Protein AF-A0A392QT95-F1 (afdb_monomer)

Foldseek 3Di:
DLLVLLVLLLLQQPNPPVSHDDPVRLVVCQVCVVVCVVPDDLLSVLSNCLQQPSHVNRDVSNVPDQFDDDLVNLLSVLSVQLSNLHADDPVSVVVSCVRAPPDDPDDDDDPHGDPSSVSSNVSSNVVSPPDD

pLDDT: mean 85.91, std 12.87, range [47.69, 96.56]

Radius of gyration: 15.1 Å; Cα contacts (8 Å, |Δi|>4): 166; chains: 1; bounding box: 35×23×45 Å

Organism: NCBI:txid97028

Solvent-accessible surface area (backbone atoms only — not comparable to full-atom values): 7451 Å² total; per-residue (Å²): 108,16,36,60,29,21,54,52,30,24,22,64,60,52,46,60,77,96,63,26,73,48,76,65,54,51,53,49,47,70,69,44,44,81,59,44,67,76,71,50,56,66,70,47,43,19,46,51,29,49,76,14,60,88,72,78,64,69,45,66,54,16,64,68,58,51,64,77,60,70,58,22,30,54,44,44,56,54,38,54,41,32,43,57,48,41,84,77,54,70,70,56,51,53,53,46,48,70,58,41,50,79,82,66,98,72,92,69,81,67,93,47,48,56,68,39,57,52,38,18,43,59,47,26,53,70,67,39,69,80,74,131

Secondary structure (DSSP, 8-state):
-HHHHHHHHHHHHTS-GGGS--HHHHHHHHHHHHHHTTTS-HHHHHHH-TTS-TTSS--SHHHH---SHHHHHHHHHHHHHHHTT----HHHHHHHHHHHS---SS-PPP----HHHHHHHHHHHHHS----

Nearest PDB structures (foldseek):
  4l1e-assembly1_J  TM=2.175E-01  e=3.849E+00  Leptolyngbya sp. N62DM
  8tyw-assembly1_A  TM=1.888E-01  e=4.265E+00  Homo sapiens
  7td1-assembly1_R  TM=1.846E-01  e=4.489E+00  Homo sapiens

Sequence (132 aa):
MGAFFAAMTIRANAFPEATQWSEGEMRAMKTFWPLLVRVLPPDVVFVADPEGLMMGLGSSIGPQFVGNGTSEMRLVGALREVLAGGHLGFEEVQGVLKEVLPFQVGGEKPHGASEALLAAFLIGQRMNRETD

Structure (mmCIF, N/CA/C/O backbone):
data_AF-A0A392QT95-F1
#
_entry.id   AF-A0A392QT95-F1
#
loop_
_atom_site.group_PDB
_atom_site.id
_atom_site.type_symbol
_atom_site.label_atom_id
_atom_site.label_alt_id
_atom_site.label_comp_id
_atom_site.label_asym_id
_atom_site.label_entity_id
_atom_site.label_seq_id
_atom_site.pdbx_PDB_ins_code
_atom_site.Cartn_x
_atom_site.Cartn_y
_atom_site.Cartn_z
_atom_site.occupancy
_atom_site.B_iso_or_equiv
_atom_site.auth_seq_id
_atom_site.auth_comp_id
_atom_site.auth_asym_id
_atom_site.auth_atom_id
_atom_site.pdbx_PDB_model_num
ATOM 1 N N . MET A 1 1 ? -3.495 -10.450 -1.418 1.00 88.38 1 MET A N 1
ATOM 2 C CA . MET A 1 1 ? -3.332 -9.401 -2.453 1.00 88.38 1 MET A CA 1
ATOM 3 C C . MET A 1 1 ? -2.740 -8.114 -1.890 1.00 88.38 1 MET A C 1
ATOM 5 O O . MET A 1 1 ? -1.768 -7.652 -2.466 1.00 88.38 1 MET A O 1
ATOM 9 N N . GLY A 1 2 ? -3.245 -7.574 -0.771 1.00 94.88 2 GLY A N 1
ATOM 10 C CA . GLY A 1 2 ? -2.722 -6.331 -0.178 1.00 94.88 2 GLY A CA 1
ATOM 11 C C . GLY A 1 2 ? -1.205 -6.312 0.043 1.00 94.88 2 GLY A C 1
ATOM 12 O O . GLY A 1 2 ? -0.532 -5.441 -0.490 1.00 94.88 2 GLY A O 1
ATOM 13 N N . ALA A 1 3 ? -0.636 -7.330 0.701 1.00 96.00 3 ALA A N 1
ATOM 14 C CA . ALA A 1 3 ? 0.817 -7.399 0.894 1.00 96.00 3 ALA A CA 1
ATOM 15 C C . ALA A 1 3 ? 1.624 -7.419 -0.423 1.00 96.00 3 ALA A C 1
ATOM 17 O O . ALA A 1 3 ? 2.662 -6.776 -0.537 1.00 96.00 3 ALA A O 1
ATOM 18 N N . PHE A 1 4 ? 1.140 -8.140 -1.437 1.00 95.44 4 PHE A N 1
ATOM 19 C CA . PHE A 1 4 ? 1.801 -8.193 -2.742 1.00 95.44 4 PHE A CA 1
ATOM 20 C C . PHE A 1 4 ? 1.832 -6.811 -3.402 1.00 95.44 4 PHE A C 1
ATOM 22 O O . PHE A 1 4 ? 2.893 -6.357 -3.822 1.00 95.44 4 PHE A O 1
ATOM 29 N N . PHE A 1 5 ? 0.686 -6.129 -3.462 1.00 95.19 5 PHE A N 1
ATOM 30 C CA . PHE A 1 5 ? 0.624 -4.814 -4.088 1.00 95.19 5 PHE A CA 1
ATOM 31 C C . PHE A 1 5 ? 1.372 -3.756 -3.285 1.00 95.19 5 PHE A C 1
ATOM 33 O O . PHE A 1 5 ? 2.073 -2.971 -3.897 1.00 95.19 5 PHE A O 1
ATOM 40 N N . ALA A 1 6 ? 1.346 -3.794 -1.952 1.00 95.50 6 ALA A N 1
ATOM 41 C CA . ALA A 1 6 ? 2.142 -2.878 -1.139 1.00 95.50 6 ALA A CA 1
ATOM 42 C C . ALA A 1 6 ? 3.641 -3.006 -1.439 1.00 95.50 6 ALA A C 1
ATOM 44 O O . ALA A 1 6 ? 4.317 -2.007 -1.668 1.00 95.50 6 ALA A O 1
ATOM 45 N N . ALA A 1 7 ? 4.147 -4.241 -1.524 1.00 93.19 7 ALA A N 1
ATOM 46 C CA . ALA A 1 7 ? 5.534 -4.495 -1.892 1.00 93.19 7 ALA A CA 1
ATOM 47 C C . ALA A 1 7 ? 5.872 -3.961 -3.293 1.00 93.19 7 ALA A C 1
ATOM 49 O O . ALA A 1 7 ? 6.936 -3.377 -3.494 1.00 93.19 7 ALA A O 1
ATOM 50 N N . MET A 1 8 ? 4.970 -4.148 -4.260 1.00 92.69 8 MET A N 1
ATOM 51 C CA . MET A 1 8 ? 5.144 -3.630 -5.617 1.00 92.69 8 MET A CA 1
ATOM 52 C C . MET A 1 8 ? 5.124 -2.097 -5.641 1.00 92.69 8 MET A C 1
ATOM 54 O O . MET A 1 8 ? 6.031 -1.501 -6.214 1.00 92.69 8 MET A O 1
ATOM 58 N N . THR A 1 9 ? 4.157 -1.460 -4.989 1.00 92.94 9 THR A N 1
ATOM 59 C CA . THR A 1 9 ? 4.014 0.001 -4.925 1.00 92.94 9 THR A CA 1
ATOM 60 C C . THR A 1 9 ? 5.232 0.654 -4.271 1.00 92.94 9 THR A C 1
ATOM 62 O O . THR A 1 9 ? 5.829 1.558 -4.847 1.00 92.94 9 THR A O 1
ATOM 65 N N . ILE A 1 10 ? 5.688 0.140 -3.125 1.00 91.50 10 ILE A N 1
ATOM 66 C CA . ILE A 1 10 ? 6.880 0.661 -2.434 1.00 91.50 10 ILE A CA 1
ATOM 67 C C . ILE A 1 10 ? 8.136 0.478 -3.291 1.00 91.50 10 ILE A C 1
ATOM 69 O O . ILE A 1 10 ? 8.958 1.389 -3.388 1.00 91.50 10 ILE A O 1
ATOM 73 N N . ARG A 1 11 ? 8.281 -0.674 -3.963 1.00 91.62 11 ARG A N 1
ATOM 74 C CA . ARG A 1 11 ? 9.386 -0.883 -4.908 1.00 91.62 11 ARG A CA 1
ATOM 75 C C . ARG A 1 11 ? 9.373 0.142 -6.035 1.00 91.62 11 ARG A C 1
ATOM 77 O O . ARG A 1 11 ? 10.442 0.569 -6.436 1.00 91.62 11 ARG A O 1
ATOM 84 N N . ALA A 1 12 ? 8.205 0.517 -6.552 1.00 89.25 12 ALA A N 1
ATOM 85 C CA . ALA A 1 12 ? 8.109 1.526 -7.603 1.00 89.25 12 ALA A CA 1
ATOM 86 C C . ALA A 1 12 ? 8.474 2.931 -7.095 1.00 89.25 12 ALA A C 1
ATOM 88 O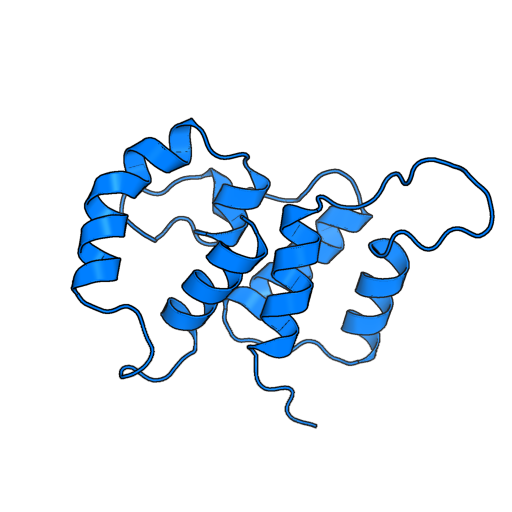 O . ALA A 1 12 ? 9.129 3.682 -7.811 1.00 89.25 12 ALA A O 1
ATOM 89 N N . ASN A 1 13 ? 8.078 3.268 -5.866 1.00 86.56 13 ASN A N 1
ATOM 90 C CA . ASN A 1 13 ? 8.146 4.642 -5.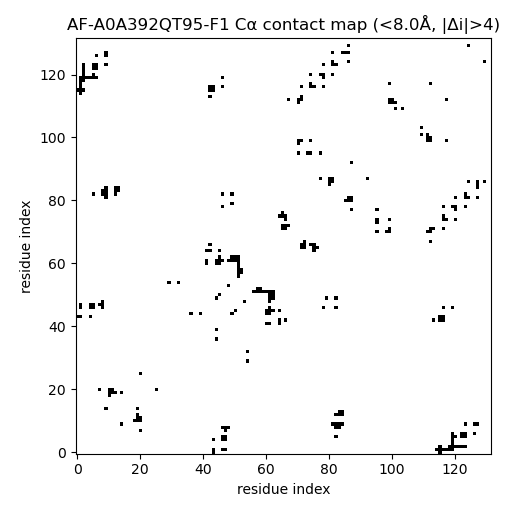366 1.00 86.56 13 ASN A CA 1
ATOM 91 C C . ASN A 1 13 ? 9.439 4.977 -4.607 1.00 86.56 13 ASN A C 1
ATOM 93 O O . ASN A 1 13 ? 9.915 6.105 -4.690 1.00 86.56 13 ASN A O 1
ATOM 97 N N . ALA A 1 14 ? 9.998 4.026 -3.854 1.00 86.19 14 ALA A N 1
ATOM 98 C CA . ALA A 1 14 ? 10.985 4.328 -2.811 1.00 86.19 14 ALA A CA 1
ATOM 99 C C . ALA A 1 14 ? 12.312 3.572 -2.954 1.00 86.19 14 ALA A C 1
ATOM 101 O O . ALA A 1 14 ? 13.340 3.987 -2.419 1.00 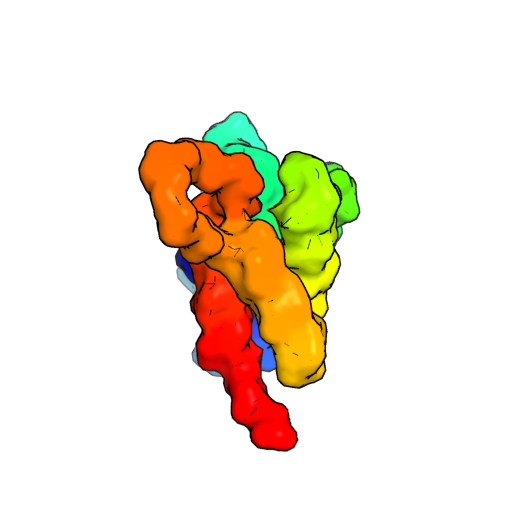86.19 14 ALA A O 1
ATOM 102 N N . PHE A 1 15 ? 12.309 2.433 -3.647 1.00 86.12 15 PHE A N 1
ATOM 103 C CA . PHE A 1 15 ? 13.497 1.592 -3.753 1.00 86.12 15 PHE A CA 1
ATOM 104 C C . PHE A 1 15 ? 14.475 2.132 -4.814 1.00 86.12 15 PHE A C 1
ATOM 106 O O . PHE A 1 15 ? 14.042 2.768 -5.778 1.00 86.12 15 PHE A O 1
ATOM 113 N N . PRO A 1 16 ? 15.792 1.858 -4.689 1.00 87.00 16 PRO A N 1
ATOM 114 C CA . PRO A 1 16 ? 16.773 2.204 -5.718 1.00 87.00 16 PRO A CA 1
ATOM 115 C C . PRO A 1 16 ? 16.415 1.599 -7.078 1.00 87.00 16 PRO A C 1
ATOM 117 O O . PRO A 1 16 ? 15.915 0.473 -7.124 1.00 87.00 16 PRO A O 1
ATOM 120 N N . GLU A 1 17 ? 16.757 2.292 -8.169 1.00 86.06 17 GLU A N 1
ATOM 121 C CA . GLU A 1 17 ? 16.407 1.943 -9.562 1.00 86.06 17 GLU A CA 1
ATOM 122 C C . GLU A 1 17 ? 16.608 0.454 -9.894 1.00 86.06 17 GLU A C 1
ATOM 124 O O . GLU A 1 17 ? 15.706 -0.202 -10.406 1.00 86.06 17 GLU A O 1
ATOM 129 N N . ALA A 1 18 ? 17.739 -0.132 -9.486 1.00 86.50 18 ALA A N 1
ATOM 130 C CA . ALA A 1 18 ? 18.059 -1.545 -9.725 1.00 86.50 18 ALA A CA 1
ATOM 131 C C . ALA A 1 18 ? 17.075 -2.553 -9.086 1.00 86.50 18 ALA A C 1
ATOM 133 O O . ALA A 1 18 ? 17.078 -3.731 -9.435 1.00 86.50 18 ALA A O 1
ATOM 134 N N . THR A 1 19 ? 16.264 -2.107 -8.128 1.00 85.81 19 THR A N 1
ATOM 135 C CA . THR A 1 19 ? 15.281 -2.911 -7.381 1.00 85.81 19 THR A CA 1
ATOM 136 C C . THR A 1 19 ? 13.834 -2.469 -7.604 1.00 85.81 19 THR A C 1
ATOM 138 O O . THR A 1 19 ? 12.910 -3.106 -7.079 1.00 85.81 19 THR A O 1
ATOM 141 N N . GLN A 1 20 ? 13.627 -1.423 -8.410 1.00 90.25 20 GLN A N 1
ATOM 142 C CA . GLN A 1 20 ? 12.310 -1.021 -8.893 1.00 90.25 20 GLN A CA 1
ATOM 143 C C . GLN A 1 20 ? 11.764 -2.066 -9.878 1.00 90.25 20 GLN A C 1
ATOM 145 O O . GLN A 1 20 ? 12.257 -3.197 -9.972 1.00 90.25 20 GLN A O 1
ATOM 150 N N . TRP A 1 21 ? 10.674 -1.742 -10.564 1.00 91.69 21 TRP A N 1
ATOM 151 C CA . TRP A 1 21 ? 10.044 -2.675 -11.487 1.00 91.69 21 TRP A CA 1
ATOM 152 C C . TRP A 1 21 ? 10.931 -2.917 -12.700 1.00 91.69 21 TRP A C 1
ATOM 154 O O . TRP A 1 21 ? 11.388 -1.993 -13.365 1.00 91.69 21 TRP A O 1
ATOM 164 N N . SER A 1 22 ? 11.122 -4.186 -13.024 1.00 92.62 22 SER A N 1
ATOM 165 C CA . SER A 1 22 ? 11.725 -4.593 -14.283 1.00 92.62 22 SER A CA 1
ATOM 166 C C . SER A 1 22 ? 10.841 -4.211 -15.476 1.00 92.62 22 SER A C 1
ATOM 168 O O . SER A 1 22 ? 9.618 -4.098 -15.374 1.00 92.62 22 SER A O 1
ATOM 170 N N . GLU A 1 23 ? 11.443 -4.148 -16.663 1.00 92.75 23 GLU A N 1
ATOM 171 C CA . GLU A 1 23 ? 10.729 -4.002 -17.943 1.00 92.75 23 GLU A CA 1
ATOM 172 C C . GLU A 1 23 ? 9.632 -5.061 -18.161 1.00 92.75 23 GLU A C 1
ATOM 174 O O . GLU A 1 23 ? 8.632 -4.830 -18.846 1.00 92.75 23 GLU A O 1
ATOM 179 N N . GLY A 1 24 ? 9.814 -6.262 -17.604 1.00 94.19 24 GLY A N 1
ATOM 180 C CA . GLY A 1 24 ? 8.798 -7.314 -17.627 1.00 94.19 24 GLY A CA 1
ATOM 181 C C . GLY A 1 24 ? 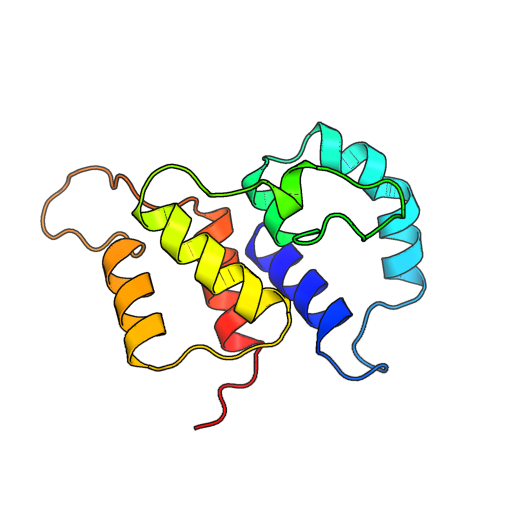7.591 -6.965 -16.757 1.00 94.19 24 GLY A C 1
ATOM 182 O O . GLY A 1 24 ? 6.456 -7.042 -17.228 1.00 94.19 24 GLY A O 1
ATOM 183 N N . GLU A 1 25 ? 7.838 -6.536 -15.517 1.00 92.69 25 GLU A N 1
ATOM 184 C CA . GLU A 1 25 ? 6.801 -6.123 -14.562 1.00 92.69 25 GLU A CA 1
ATOM 185 C C . GLU A 1 25 ? 6.020 -4.907 -15.080 1.00 92.69 25 GLU A C 1
ATOM 187 O O . GLU A 1 25 ? 4.788 -4.933 -15.087 1.00 92.69 25 GLU A O 1
ATOM 192 N N . MET A 1 26 ? 6.712 -3.895 -15.617 1.00 91.25 26 MET A N 1
ATOM 193 C CA . MET A 1 26 ? 6.077 -2.711 -16.209 1.00 91.25 26 MET A CA 1
ATOM 194 C C . MET A 1 26 ? 5.157 -3.073 -17.383 1.00 91.25 26 MET A C 1
ATOM 196 O O . MET A 1 26 ? 4.005 -2.634 -17.434 1.00 91.25 26 MET A O 1
ATOM 200 N N . ARG A 1 27 ? 5.619 -3.917 -18.320 1.00 93.06 27 ARG A N 1
ATOM 201 C CA . ARG A 1 27 ? 4.798 -4.360 -19.464 1.00 93.06 27 ARG A CA 1
ATOM 202 C C . ARG A 1 27 ? 3.597 -5.195 -19.036 1.00 93.06 27 ARG A C 1
ATOM 204 O O . ARG A 1 27 ? 2.507 -5.012 -19.586 1.00 93.06 27 ARG A O 1
ATOM 211 N N . ALA A 1 28 ? 3.782 -6.092 -18.067 1.00 92.50 28 ALA A N 1
ATOM 212 C CA . ALA A 1 28 ? 2.688 -6.880 -17.516 1.00 92.50 28 ALA A CA 1
ATOM 213 C C . ALA A 1 28 ? 1.636 -5.963 -16.883 1.00 92.50 28 ALA A C 1
ATOM 215 O O . ALA A 1 28 ? 0.460 -6.049 -17.237 1.00 92.50 28 ALA A O 1
ATOM 216 N N . MET A 1 29 ? 2.053 -5.022 -16.030 1.00 91.00 29 MET A N 1
ATOM 217 C CA . MET A 1 29 ? 1.116 -4.109 -15.382 1.00 91.00 29 MET A CA 1
ATOM 218 C C . MET A 1 29 ? 0.387 -3.235 -16.402 1.00 91.00 29 MET A C 1
ATOM 220 O O . MET A 1 29 ? -0.832 -3.122 -16.346 1.00 91.00 29 MET A O 1
ATOM 224 N N . LYS A 1 30 ? 1.085 -2.714 -17.419 1.00 89.38 30 LYS A N 1
ATOM 225 C CA . LYS A 1 30 ? 0.462 -1.919 -18.492 1.00 89.38 30 LYS A CA 1
ATOM 226 C C . LYS A 1 30 ? -0.608 -2.678 -19.267 1.00 89.38 30 LYS A C 1
ATOM 228 O O . LYS A 1 30 ? -1.613 -2.099 -19.667 1.00 89.38 30 LYS A O 1
ATOM 233 N N . THR A 1 31 ? -0.398 -3.974 -19.462 1.00 91.88 31 THR A N 1
ATOM 234 C CA . THR A 1 31 ? -1.330 -4.832 -20.198 1.00 91.88 31 THR A CA 1
ATOM 235 C C . THR A 1 31 ? -2.539 -5.215 -19.345 1.00 91.88 31 THR A C 1
ATOM 237 O O . THR A 1 31 ? -3.669 -5.192 -19.829 1.00 91.88 31 THR A O 1
ATOM 240 N N . PHE A 1 32 ? -2.319 -5.563 -18.074 1.00 91.31 32 PHE A N 1
ATOM 241 C CA . PHE A 1 32 ? -3.349 -6.180 -17.236 1.00 91.31 32 PHE A CA 1
ATOM 242 C C . PHE A 1 32 ? -4.046 -5.215 -16.268 1.00 91.31 32 PHE A C 1
ATOM 244 O O . PHE A 1 32 ? -5.177 -5.497 -15.874 1.00 91.31 32 PHE A O 1
ATOM 251 N N . TRP A 1 33 ? -3.454 -4.068 -15.916 1.00 90.69 33 TRP A N 1
ATOM 252 C CA . TRP A 1 33 ? -4.042 -3.110 -14.966 1.00 90.69 33 TRP A CA 1
ATOM 253 C C . TRP A 1 33 ? -5.465 -2.649 -15.334 1.00 90.69 33 TRP A C 1
ATOM 255 O O . TRP A 1 33 ? -6.336 -2.702 -14.462 1.00 90.69 33 TRP A O 1
ATOM 265 N N . PRO A 1 34 ? -5.785 -2.315 -16.606 1.00 89.25 34 PRO A N 1
ATOM 266 C CA . PRO A 1 34 ? -7.149 -1.933 -16.991 1.00 89.25 34 PRO A CA 1
ATOM 267 C C . PRO A 1 34 ? -8.198 -3.035 -16.782 1.00 89.25 34 PRO A C 1
ATOM 269 O O . PRO A 1 34 ? -9.388 -2.740 -16.664 1.00 89.25 34 PRO A O 1
ATOM 272 N N . LEU A 1 35 ? -7.775 -4.304 -16.766 1.00 91.19 35 LEU A N 1
ATOM 273 C CA . LEU A 1 35 ? -8.639 -5.449 -16.477 1.00 91.19 35 LEU A CA 1
ATOM 274 C C . LEU A 1 35 ? -8.735 -5.689 -14.968 1.00 91.19 35 LEU A C 1
ATOM 276 O O . LEU A 1 35 ? -9.829 -5.906 -14.454 1.00 91.19 35 LEU A O 1
ATOM 280 N N . LEU A 1 36 ? -7.607 -5.598 -14.259 1.00 90.75 36 LEU A N 1
ATOM 281 C CA . LEU A 1 36 ? -7.528 -5.786 -12.811 1.00 90.75 36 LEU A CA 1
ATOM 282 C C . LEU A 1 36 ? -8.374 -4.757 -12.053 1.00 90.75 36 LEU A C 1
ATOM 284 O O . LEU A 1 36 ? -9.160 -5.144 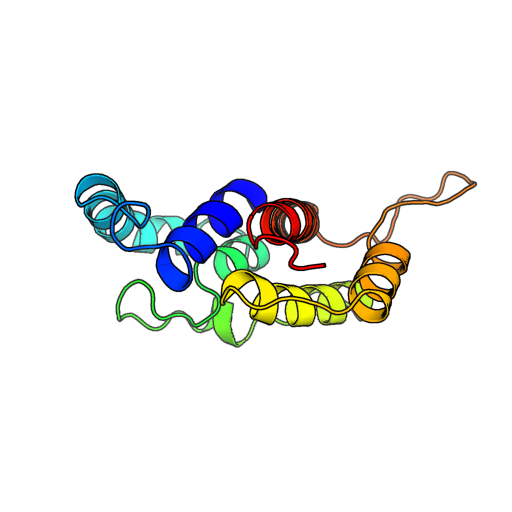-11.195 1.00 90.75 36 LEU A O 1
ATOM 288 N N . VAL A 1 37 ? -8.304 -3.471 -12.412 1.00 90.00 37 VAL A N 1
ATOM 289 C CA . VAL A 1 37 ? -9.052 -2.401 -11.720 1.00 90.00 37 VAL A CA 1
ATOM 290 C C . VAL A 1 37 ? -10.577 -2.591 -11.767 1.00 90.00 37 VAL A C 1
ATOM 292 O O . VAL A 1 37 ? -11.294 -2.055 -10.932 1.00 90.00 37 VAL A O 1
ATOM 295 N N . ARG A 1 38 ? -11.090 -3.376 -12.725 1.00 89.31 38 ARG A N 1
ATOM 296 C CA . ARG A 1 38 ? -12.527 -3.669 -12.863 1.00 89.31 38 ARG A CA 1
ATOM 297 C C . ARG A 1 38 ? -13.019 -4.777 -11.934 1.00 89.31 38 ARG A C 1
ATOM 299 O O . ARG A 1 38 ? -14.222 -4.889 -11.728 1.00 89.31 38 ARG A O 1
ATOM 306 N N . VAL A 1 39 ? -12.115 -5.625 -11.447 1.00 93.31 39 VAL A N 1
ATOM 307 C CA . VAL A 1 39 ? -12.453 -6.827 -10.665 1.00 93.31 39 VAL A CA 1
ATOM 308 C C . VAL A 1 39 ? -11.868 -6.802 -9.258 1.00 93.31 39 VAL A C 1
ATOM 310 O O . VAL A 1 39 ? -12.334 -7.539 -8.392 1.00 93.31 39 VAL A O 1
ATOM 313 N N . LEU A 1 40 ? -10.839 -5.986 -9.026 1.00 93.31 40 LEU A N 1
ATOM 314 C CA . LEU A 1 40 ? -10.214 -5.856 -7.722 1.00 93.31 40 LEU A CA 1
ATOM 315 C C . LEU A 1 40 ? -11.106 -5.057 -6.760 1.00 93.31 40 LEU A C 1
ATOM 317 O O . LEU A 1 40 ? -11.700 -4.052 -7.155 1.00 93.31 40 LEU A O 1
ATOM 321 N N . PRO A 1 41 ? -11.157 -5.465 -5.482 1.00 94.44 41 PRO A N 1
ATOM 322 C CA . PRO A 1 41 ? -11.749 -4.662 -4.421 1.00 94.44 41 PRO A CA 1
ATOM 323 C C . PRO A 1 41 ? -11.103 -3.261 -4.304 1.00 94.44 41 PRO A C 1
ATOM 325 O O . PRO A 1 41 ? -9.899 -3.132 -4.552 1.00 94.44 41 PRO A O 1
ATOM 328 N N . PRO A 1 42 ? -11.857 -2.209 -3.916 1.00 94.12 42 PRO A N 1
ATOM 329 C CA . PRO A 1 42 ? -11.347 -0.832 -3.870 1.00 94.12 42 PRO A CA 1
ATOM 330 C C . PRO A 1 42 ? -10.136 -0.619 -2.956 1.00 94.12 42 PRO A C 1
ATOM 332 O O . PRO A 1 42 ? -9.241 0.149 -3.294 1.00 94.12 42 PRO A O 1
ATOM 335 N N . ASP A 1 43 ? -10.085 -1.322 -1.827 1.00 95.56 43 ASP A N 1
ATOM 336 C CA . ASP A 1 43 ? -8.959 -1.324 -0.890 1.00 95.56 43 ASP A CA 1
ATOM 337 C C . ASP A 1 43 ? -7.681 -1.892 -1.527 1.00 95.56 43 ASP A C 1
ATOM 339 O O . ASP A 1 43 ? -6.592 -1.352 -1.346 1.00 95.56 43 ASP A O 1
ATOM 343 N N . VAL A 1 44 ? -7.806 -2.941 -2.343 1.00 95.88 44 VAL A N 1
ATOM 344 C CA . VAL A 1 44 ? -6.689 -3.506 -3.109 1.00 95.88 44 VAL A CA 1
ATOM 345 C C . VAL A 1 44 ? -6.254 -2.562 -4.231 1.00 95.88 44 VAL A C 1
ATOM 347 O O . VAL A 1 44 ? -5.054 -2.413 -4.460 1.00 95.88 44 VAL A O 1
ATOM 350 N N . VAL A 1 45 ? -7.203 -1.909 -4.913 1.00 95.12 45 VAL A N 1
ATOM 351 C CA . VAL A 1 45 ? -6.897 -0.892 -5.935 1.00 95.12 45 VAL A CA 1
ATOM 352 C C . VAL A 1 45 ? -6.145 0.284 -5.316 1.00 95.12 45 VAL A C 1
ATOM 354 O O . VAL A 1 45 ? -5.149 0.717 -5.885 1.00 95.12 45 VAL A O 1
ATOM 357 N N . PHE A 1 46 ? -6.567 0.752 -4.139 1.00 95.69 46 PHE A N 1
ATOM 358 C CA . PHE A 1 46 ? -5.867 1.789 -3.384 1.00 95.69 46 PHE A CA 1
ATOM 359 C C . PHE A 1 46 ? -4.423 1.400 -3.060 1.00 95.69 46 PHE A C 1
ATOM 361 O O . PHE A 1 46 ? -3.515 2.176 -3.330 1.00 95.69 46 PHE A O 1
ATOM 368 N N . VAL A 1 47 ? -4.188 0.199 -2.524 1.00 96.25 47 VAL A N 1
ATOM 369 C CA . VAL A 1 47 ? -2.825 -0.239 -2.173 1.00 96.25 47 VAL A CA 1
ATOM 370 C C . VAL A 1 47 ? -1.915 -0.310 -3.405 1.00 96.25 47 VAL A C 1
ATOM 372 O O . VAL A 1 47 ? -0.726 -0.003 -3.326 1.00 96.25 47 VAL A O 1
ATOM 375 N N . ALA A 1 48 ? -2.463 -0.735 -4.542 1.00 94.19 48 ALA A N 1
ATOM 376 C CA . ALA A 1 48 ? -1.721 -0.856 -5.789 1.00 94.19 48 ALA A CA 1
ATOM 377 C C . ALA A 1 48 ? -1.445 0.502 -6.457 1.00 94.19 48 ALA A C 1
ATOM 379 O O . ALA A 1 48 ? -0.358 0.695 -6.987 1.00 94.19 48 ALA A O 1
ATOM 380 N N . ASP A 1 49 ? -2.406 1.429 -6.440 1.00 93.00 49 ASP A N 1
ATOM 381 C CA . ASP A 1 49 ? -2.329 2.726 -7.124 1.00 93.00 49 ASP A CA 1
ATOM 382 C C . ASP A 1 49 ? -2.865 3.864 -6.232 1.00 93.00 49 ASP A C 1
ATOM 384 O O . ASP A 1 49 ? -3.931 4.420 -6.516 1.00 93.00 49 ASP A O 1
ATOM 388 N N . PRO A 1 50 ? -2.172 4.216 -5.132 1.00 93.31 50 PRO A N 1
ATOM 389 C CA . PRO A 1 50 ? -2.701 5.139 -4.121 1.00 93.31 50 PRO A CA 1
ATOM 390 C C . PRO A 1 50 ? -2.964 6.551 -4.663 1.00 93.31 50 PRO A C 1
ATOM 392 O O . PRO A 1 50 ? -3.902 7.211 -4.209 1.00 93.31 50 PRO A O 1
ATOM 395 N N . GLU A 1 51 ? -2.183 6.969 -5.663 1.00 90.38 51 GLU A N 1
ATOM 396 C CA . GLU A 1 51 ? -2.282 8.268 -6.342 1.00 90.38 51 GLU A CA 1
ATOM 397 C C . GLU A 1 51 ? -3.069 8.205 -7.664 1.00 90.38 51 GLU A C 1
ATOM 399 O O . GLU A 1 51 ? -3.349 9.235 -8.275 1.00 90.38 51 GLU A O 1
ATOM 404 N N . GLY A 1 52 ? -3.461 7.012 -8.125 1.00 87.50 52 GLY A N 1
ATOM 405 C CA . GLY A 1 52 ? -4.192 6.853 -9.386 1.00 87.50 52 GLY A CA 1
ATOM 406 C C . GLY A 1 52 ? -3.346 7.124 -10.638 1.00 87.50 52 GLY A C 1
ATOM 407 O O . GLY A 1 52 ? -3.900 7.424 -11.695 1.00 87.50 52 GLY A O 1
ATOM 408 N N . LEU A 1 53 ? -2.014 7.093 -10.530 1.00 81.56 53 LEU A N 1
ATOM 409 C CA . LEU A 1 53 ? -1.089 7.551 -11.571 1.00 81.56 53 LEU A CA 1
ATOM 410 C C . LEU A 1 53 ? -0.511 6.420 -12.423 1.00 81.56 53 LEU A C 1
ATOM 412 O O . LEU A 1 53 ? 0.062 6.707 -13.477 1.00 81.56 53 LEU A O 1
ATOM 416 N N . MET A 1 54 ? -0.672 5.154 -12.022 1.00 73.69 54 MET A N 1
ATOM 417 C CA . MET A 1 54 ? 0.076 4.029 -12.598 1.00 73.69 54 MET A CA 1
ATOM 418 C C . MET A 1 54 ? 0.016 3.900 -14.128 1.00 73.69 54 MET A C 1
ATOM 420 O O . MET A 1 54 ? 0.929 3.326 -14.714 1.00 73.69 54 MET A O 1
ATOM 424 N N . MET A 1 55 ? -1.036 4.392 -14.794 1.00 63.94 55 MET A N 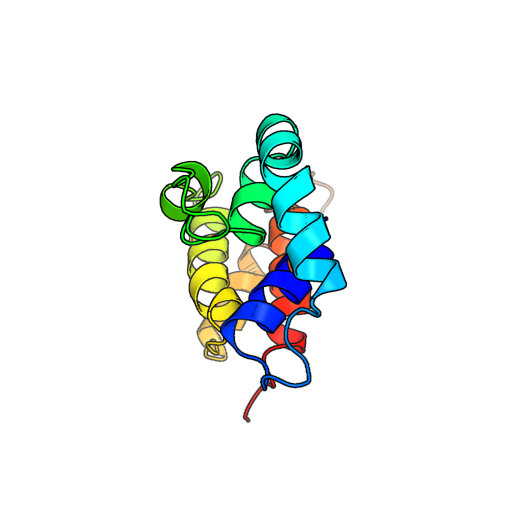1
ATOM 425 C CA . MET A 1 55 ? -1.215 4.219 -16.246 1.00 63.94 55 MET A CA 1
ATOM 426 C C . MET A 1 55 ? -1.645 5.478 -17.006 1.00 63.94 55 MET A C 1
ATOM 428 O O . MET A 1 55 ? -2.116 5.364 -18.138 1.00 63.94 55 MET A O 1
ATOM 432 N N . GLY A 1 56 ? -1.551 6.674 -16.413 1.00 58.97 56 GLY A N 1
ATOM 433 C CA . GLY A 1 56 ? -1.996 7.935 -17.040 1.00 58.97 56 GLY A CA 1
ATOM 434 C C . GLY A 1 56 ? -3.513 8.047 -17.298 1.00 58.97 56 GLY A C 1
ATOM 435 O O . GLY A 1 56 ? -4.030 9.141 -17.505 1.00 58.97 56 GLY A O 1
ATOM 436 N N . LEU A 1 57 ? -4.246 6.933 -17.238 1.00 56.81 57 LEU A N 1
ATOM 437 C CA . LEU A 1 57 ? -5.681 6.865 -17.003 1.00 56.81 57 LEU A CA 1
ATOM 438 C C . LEU A 1 57 ? -5.898 6.989 -15.496 1.00 56.81 57 LEU A C 1
ATOM 440 O O . LEU A 1 57 ? -5.801 5.996 -14.779 1.00 56.81 57 LEU A O 1
ATOM 444 N N . GLY A 1 58 ? -6.153 8.213 -15.036 1.00 58.97 58 GLY A N 1
ATOM 445 C CA . GLY A 1 58 ? -6.448 8.497 -13.636 1.00 58.97 58 GLY A CA 1
ATOM 446 C C . GLY A 1 58 ? -7.621 7.659 -13.136 1.00 58.97 58 GLY A C 1
ATOM 447 O O . GLY A 1 58 ? -8.772 7.948 -13.467 1.00 58.97 58 GLY A O 1
ATOM 448 N N . SER A 1 59 ? -7.347 6.618 -12.349 1.00 68.75 59 SER A N 1
ATOM 449 C CA . SER A 1 59 ? -8.389 5.952 -11.570 1.00 68.75 59 SER A CA 1
ATOM 450 C C . SER A 1 59 ? -8.696 6.832 -10.368 1.00 68.75 59 SER A C 1
ATOM 452 O O . SER A 1 59 ? -7.804 7.136 -9.581 1.00 68.75 59 SER A O 1
ATOM 454 N N . SER A 1 60 ? -9.955 7.234 -10.192 1.00 80.38 60 SER A N 1
ATOM 455 C CA . SER A 1 60 ? -10.342 8.032 -9.024 1.00 80.38 60 SER A CA 1
ATOM 456 C C . SER A 1 60 ? -10.379 7.212 -7.730 1.00 80.38 60 SER A C 1
ATOM 458 O O . SER A 1 60 ? -10.479 7.797 -6.658 1.00 80.38 60 SER A O 1
ATOM 460 N N . ILE A 1 61 ? -10.285 5.876 -7.812 1.00 88.75 61 ILE A N 1
ATOM 461 C CA . ILE A 1 61 ? -10.451 4.978 -6.661 1.00 88.75 61 ILE A CA 1
ATOM 462 C C . ILE A 1 61 ? -9.340 5.191 -5.633 1.00 88.75 61 ILE A C 1
ATOM 464 O O . ILE A 1 61 ? -9.650 5.437 -4.475 1.00 88.75 61 ILE A O 1
ATOM 468 N N . GLY A 1 62 ? -8.069 5.130 -6.037 1.00 90.56 62 GLY A N 1
ATOM 469 C CA . GLY A 1 62 ? -6.938 5.252 -5.111 1.00 90.56 62 GLY A CA 1
ATOM 470 C C . GLY A 1 62 ? -6.933 6.573 -4.336 1.00 90.56 62 GLY A C 1
ATOM 471 O O . GLY A 1 62 ? -7.017 6.544 -3.105 1.00 90.56 62 GLY A O 1
ATOM 472 N N . PRO A 1 63 ? -6.944 7.734 -5.015 1.00 91.31 63 PRO A N 1
ATOM 473 C CA . PRO A 1 63 ? -6.946 9.041 -4.355 1.00 91.31 63 PRO A CA 1
ATOM 474 C C . PRO A 1 63 ? -8.160 9.287 -3.454 1.00 91.31 63 PRO A C 1
ATOM 476 O O . PRO A 1 63 ? -8.046 9.972 -2.443 1.00 91.31 63 PRO A O 1
ATOM 479 N N . GLN A 1 64 ? -9.325 8.729 -3.801 1.00 93.62 64 GLN A N 1
ATOM 480 C CA . GLN A 1 64 ? -10.573 8.937 -3.055 1.00 93.62 64 GLN A CA 1
ATOM 481 C C . GLN A 1 64 ? -10.842 7.851 -2.007 1.00 93.62 64 GLN A C 1
ATOM 483 O O . GLN A 1 64 ? -11.827 7.940 -1.275 1.00 93.62 64 GLN A O 1
ATOM 488 N N . PHE A 1 65 ? -9.999 6.819 -1.920 1.00 95.62 65 PHE A N 1
ATOM 489 C CA . PHE A 1 65 ? -10.176 5.756 -0.943 1.00 95.62 65 PHE A CA 1
ATOM 490 C C . PHE A 1 65 ? -9.859 6.265 0.467 1.00 95.62 65 PHE A C 1
ATOM 492 O O . PHE A 1 65 ? -8.763 6.770 0.728 1.00 95.62 65 PHE A O 1
ATOM 499 N N . VAL A 1 66 ? -10.831 6.108 1.370 1.00 94.31 66 VAL A N 1
ATOM 500 C CA . VAL A 1 66 ? -10.766 6.547 2.777 1.00 94.31 66 VAL A CA 1
ATOM 501 C C . VAL A 1 66 ? -10.960 5.402 3.774 1.00 94.31 66 VAL A C 1
ATOM 503 O O . VAL A 1 66 ? -10.936 5.641 4.974 1.00 94.31 66 VAL A O 1
ATOM 506 N N . GLY A 1 67 ? -11.148 4.167 3.302 1.00 92.06 67 GLY A N 1
ATOM 507 C CA . GLY A 1 67 ? -11.489 3.031 4.160 1.00 92.06 67 GLY A CA 1
ATOM 508 C C . GLY A 1 67 ? -12.938 3.051 4.663 1.00 92.06 67 GLY A C 1
ATOM 509 O O . GLY A 1 67 ? -13.709 3.979 4.411 1.00 92.06 67 GLY A O 1
ATOM 510 N N . ASN A 1 68 ? -13.323 1.986 5.355 1.00 90.19 68 ASN A N 1
ATOM 511 C CA . ASN A 1 68 ? -14.636 1.790 5.944 1.00 90.19 68 ASN A CA 1
ATOM 512 C C . ASN A 1 68 ? -14.588 1.994 7.466 1.00 90.19 68 ASN A C 1
ATOM 514 O O . ASN A 1 68 ? -14.115 1.144 8.221 1.00 90.19 68 ASN A O 1
ATOM 518 N N . GLY A 1 69 ? -15.107 3.132 7.923 1.00 88.12 69 GLY A N 1
ATOM 519 C CA . GLY A 1 69 ? -15.110 3.502 9.337 1.00 88.12 69 GLY A CA 1
ATOM 520 C C . GLY A 1 69 ? -13.802 4.143 9.807 1.00 88.12 69 GLY A C 1
ATOM 521 O O . GLY A 1 69 ? -12.849 4.333 9.054 1.00 88.12 69 GLY A O 1
ATOM 522 N N . THR A 1 70 ? -13.768 4.521 11.083 1.00 87.19 70 THR A N 1
ATOM 523 C CA . THR A 1 70 ? -12.690 5.347 11.646 1.00 87.19 70 THR A CA 1
ATOM 524 C C . THR A 1 70 ? -11.347 4.623 11.718 1.00 87.19 70 THR A C 1
ATOM 526 O O . THR A 1 70 ? -10.319 5.235 11.436 1.00 87.19 70 THR A O 1
ATOM 529 N N . SER A 1 71 ? -11.349 3.331 12.059 1.00 86.75 71 SER A N 1
ATOM 530 C CA . SER A 1 71 ? -10.121 2.538 12.200 1.00 86.75 71 SER A CA 1
ATOM 531 C C . SER A 1 71 ? -9.416 2.346 10.855 1.00 86.75 71 SER A C 1
ATOM 533 O O . SER A 1 71 ? -8.207 2.545 10.752 1.00 86.75 71 SER A O 1
ATOM 535 N N . GLU A 1 72 ? -10.167 2.026 9.794 1.00 91.94 72 GLU A N 1
ATOM 536 C CA . GLU A 1 72 ? -9.592 1.938 8.449 1.00 91.94 72 GLU A CA 1
ATOM 537 C C . GLU A 1 72 ? -9.169 3.301 7.916 1.00 91.94 72 GLU A C 1
ATOM 539 O O . GLU A 1 72 ? -8.138 3.382 7.263 1.00 91.94 72 GLU A O 1
ATOM 544 N N . MET A 1 73 ? -9.898 4.377 8.219 1.00 92.69 73 MET A N 1
ATOM 545 C CA . MET A 1 73 ? -9.505 5.721 7.791 1.00 92.69 73 MET A CA 1
ATOM 546 C C . MET A 1 73 ? -8.126 6.114 8.328 1.00 92.69 73 MET A C 1
ATOM 548 O O . MET A 1 73 ? -7.298 6.642 7.582 1.00 92.69 73 MET A O 1
ATOM 552 N N . ARG A 1 74 ? -7.838 5.791 9.595 1.00 92.19 74 ARG A N 1
ATOM 553 C CA . ARG A 1 74 ? -6.505 5.991 10.174 1.00 92.19 74 ARG A CA 1
ATOM 554 C C . ARG A 1 74 ? -5.458 5.090 9.507 1.00 92.19 74 ARG A C 1
ATOM 556 O O . ARG A 1 74 ? -4.385 5.572 9.153 1.00 92.19 74 ARG A O 1
ATOM 563 N N . LEU A 1 75 ? -5.779 3.813 9.278 1.00 95.00 75 LEU A N 1
ATOM 564 C CA . LEU A 1 75 ? -4.895 2.867 8.582 1.00 95.00 75 LEU A CA 1
ATOM 565 C C . LEU A 1 75 ? -4.575 3.300 7.144 1.00 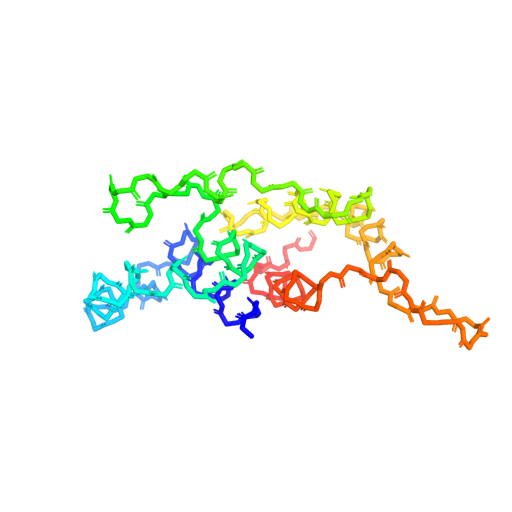95.00 75 LEU A C 1
ATOM 567 O O . LEU A 1 75 ? -3.442 3.160 6.700 1.00 95.00 75 LEU A O 1
ATOM 571 N N . VAL A 1 76 ? -5.558 3.828 6.417 1.00 96.25 76 VAL A N 1
ATOM 572 C CA . VAL A 1 76 ? -5.404 4.335 5.049 1.00 96.25 76 VAL A CA 1
ATOM 573 C C . VAL A 1 76 ? -4.496 5.557 5.029 1.00 96.25 76 VAL A C 1
ATOM 575 O O . VAL A 1 76 ? -3.619 5.629 4.173 1.00 96.25 76 VAL A O 1
ATOM 578 N N . GLY A 1 77 ? -4.649 6.481 5.984 1.00 95.38 77 GLY A N 1
ATOM 579 C CA . GLY A 1 77 ? -3.731 7.613 6.142 1.00 95.38 77 GLY A CA 1
ATOM 580 C C . GLY A 1 77 ? -2.287 7.151 6.346 1.00 95.38 77 GLY A C 1
ATOM 581 O O . GLY A 1 77 ? -1.401 7.541 5.591 1.00 95.38 77 GLY A O 1
ATOM 582 N N . ALA A 1 78 ? -2.084 6.226 7.284 1.00 95.25 78 ALA A N 1
ATOM 583 C CA . ALA A 1 78 ? -0.788 5.611 7.553 1.00 95.25 78 ALA A CA 1
ATOM 584 C C . ALA A 1 78 ? -0.210 4.877 6.323 1.00 95.25 78 ALA A C 1
ATOM 586 O O . ALA A 1 78 ? 0.977 4.976 6.022 1.00 95.25 78 ALA A O 1
ATOM 587 N N . LEU A 1 79 ? -1.051 4.164 5.567 1.00 96.06 79 LEU A N 1
ATOM 588 C CA . LEU A 1 79 ? -0.653 3.479 4.337 1.00 96.06 79 LEU A CA 1
ATOM 589 C C . LEU A 1 79 ? -0.227 4.440 3.228 1.00 96.06 79 LEU A C 1
ATOM 591 O O . LEU A 1 79 ? 0.653 4.073 2.461 1.00 96.06 79 LEU A O 1
ATOM 595 N N . ARG A 1 80 ? -0.802 5.642 3.116 1.00 95.62 80 ARG A N 1
ATOM 596 C CA . ARG A 1 80 ? -0.363 6.615 2.098 1.00 95.62 80 ARG A CA 1
ATOM 597 C C . ARG A 1 80 ? 1.092 7.019 2.306 1.00 95.62 80 ARG A C 1
ATOM 599 O O . ARG A 1 80 ? 1.865 6.978 1.355 1.00 95.62 80 ARG A O 1
ATOM 606 N N . GLU A 1 81 ? 1.462 7.314 3.548 1.00 94.19 81 GLU A N 1
ATOM 607 C CA . GLU A 1 81 ? 2.845 7.625 3.920 1.00 94.19 81 GLU A CA 1
ATOM 608 C C . GLU A 1 81 ? 3.767 6.433 3.626 1.00 94.19 81 GLU A C 1
ATOM 610 O O . GLU A 1 81 ? 4.760 6.554 2.910 1.00 94.19 81 GLU A O 1
ATOM 615 N N . VAL A 1 82 ? 3.387 5.238 4.089 1.00 94.19 82 VAL A N 1
ATOM 616 C CA . VAL A 1 82 ? 4.189 4.018 3.908 1.00 94.19 82 VAL A CA 1
ATOM 617 C C . VAL A 1 82 ? 4.356 3.657 2.427 1.00 94.19 82 VAL A C 1
ATOM 619 O O . VAL A 1 82 ? 5.458 3.360 1.975 1.00 94.19 82 VAL A O 1
ATOM 622 N N . LEU A 1 83 ? 3.295 3.703 1.622 1.00 93.81 83 LEU A N 1
ATOM 623 C CA . LEU A 1 83 ? 3.360 3.366 0.195 1.00 93.81 83 LEU A CA 1
ATOM 624 C C . LEU A 1 83 ? 4.150 4.399 -0.626 1.00 93.81 83 LEU A C 1
ATOM 626 O O . LEU A 1 83 ? 4.639 4.067 -1.710 1.00 93.81 83 LEU A O 1
ATOM 630 N N . ALA A 1 84 ? 4.314 5.620 -0.111 1.00 91.94 84 ALA A N 1
ATOM 631 C CA . ALA A 1 84 ? 5.210 6.636 -0.659 1.00 91.94 84 ALA A CA 1
ATOM 632 C C . ALA A 1 84 ? 6.680 6.455 -0.220 1.00 91.94 84 ALA A C 1
ATOM 634 O O . ALA A 1 84 ? 7.544 7.212 -0.655 1.00 91.94 84 ALA A O 1
ATOM 635 N N . GLY A 1 85 ? 6.983 5.446 0.606 1.00 89.81 85 GLY A N 1
ATOM 636 C CA . GLY A 1 85 ? 8.319 5.213 1.162 1.00 89.81 85 GLY A CA 1
ATOM 637 C C . GLY A 1 85 ? 8.615 5.980 2.449 1.00 89.81 85 GLY A C 1
ATOM 638 O O . GLY A 1 85 ? 9.760 5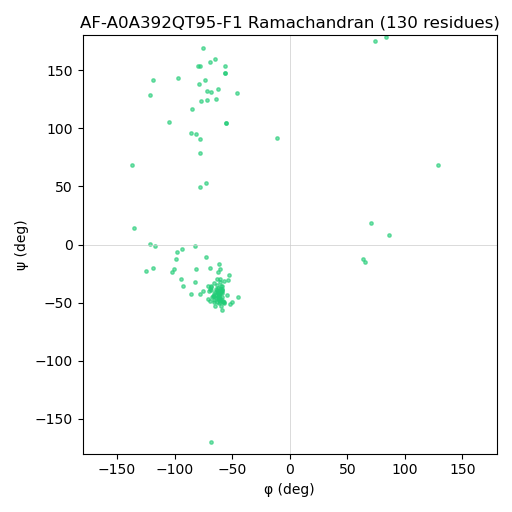.978 2.892 1.00 89.81 85 GLY A O 1
ATOM 639 N N . GLY A 1 86 ? 7.614 6.644 3.029 1.00 90.19 86 GLY A N 1
ATOM 640 C CA . GLY A 1 86 ? 7.727 7.357 4.294 1.00 90.19 86 GLY A CA 1
ATOM 641 C C . GLY A 1 86 ? 7.744 6.430 5.510 1.00 90.19 86 GLY A C 1
ATOM 642 O O . GLY A 1 86 ? 7.452 5.231 5.428 1.00 90.19 86 GLY A O 1
ATOM 643 N N . HIS A 1 87 ? 8.076 7.002 6.663 1.00 88.69 87 HIS A N 1
ATOM 644 C CA . HIS A 1 87 ? 8.171 6.287 7.934 1.00 88.69 87 HIS A CA 1
ATOM 645 C C . HIS A 1 87 ? 7.168 6.854 8.928 1.00 88.69 87 HIS A C 1
ATOM 647 O O . HIS A 1 87 ? 6.965 8.064 8.998 1.00 88.69 87 HIS A O 1
ATOM 653 N N . LEU A 1 88 ? 6.569 5.973 9.724 1.00 90.56 88 LEU A N 1
ATOM 654 C CA . LEU A 1 88 ? 5.671 6.375 10.798 1.00 90.56 88 LEU A CA 1
ATOM 655 C C . LEU A 1 88 ? 6.430 6.408 12.120 1.00 90.56 88 LEU A C 1
ATOM 657 O O . LEU A 1 88 ? 7.271 5.549 12.386 1.00 90.56 88 LEU A O 1
ATOM 661 N N . GLY A 1 89 ? 6.099 7.374 12.973 1.00 89.88 89 GLY A N 1
ATOM 662 C CA . GLY A 1 89 ? 6.636 7.418 14.330 1.00 89.88 89 GLY A CA 1
ATOM 663 C C . GLY A 1 89 ? 6.089 6.280 15.199 1.00 89.88 89 GLY A C 1
ATOM 664 O O . GLY A 1 89 ? 4.994 5.768 14.962 1.00 89.88 89 GLY A O 1
ATOM 665 N N . PHE A 1 90 ? 6.814 5.929 16.264 1.00 89.25 90 PHE A N 1
ATOM 666 C CA . PHE A 1 90 ? 6.428 4.858 17.194 1.00 89.25 90 PHE A CA 1
ATOM 667 C C . PHE A 1 90 ? 4.978 4.976 17.702 1.00 89.25 90 PHE A C 1
ATOM 669 O O . PHE A 1 90 ? 4.213 4.016 17.624 1.00 89.25 90 PHE A O 1
ATOM 676 N N . GLU A 1 91 ? 4.580 6.160 18.179 1.00 91.38 91 GLU A N 1
ATOM 677 C CA . GLU A 1 91 ? 3.230 6.407 18.711 1.00 91.38 91 GLU A CA 1
ATOM 678 C C . GLU A 1 91 ? 2.140 6.237 17.644 1.00 91.38 91 GLU A C 1
ATOM 680 O O . GLU A 1 91 ? 1.045 5.748 17.927 1.00 91.38 91 GLU A O 1
ATOM 685 N N . GLU A 1 92 ? 2.446 6.598 16.398 1.00 91.00 92 GLU A N 1
ATOM 686 C CA . GLU A 1 92 ? 1.527 6.449 15.275 1.00 91.00 92 GLU A CA 1
ATOM 687 C C . GLU A 1 92 ? 1.354 4.976 14.897 1.00 91.00 92 GLU A C 1
ATOM 689 O O . GLU A 1 92 ? 0.221 4.497 14.809 1.00 91.00 92 GLU A O 1
ATOM 694 N N . VAL A 1 93 ? 2.458 4.227 14.774 1.00 91.50 93 VAL A N 1
ATOM 695 C CA . VAL A 1 93 ? 2.425 2.775 14.535 1.00 91.50 93 VAL A CA 1
ATOM 696 C C . VAL A 1 93 ? 1.657 2.072 15.651 1.00 91.50 93 VAL A C 1
ATOM 698 O O . VAL A 1 93 ? 0.757 1.275 15.382 1.00 91.50 93 VAL A O 1
ATOM 701 N N . GLN A 1 94 ? 1.965 2.385 16.912 1.00 90.56 94 GLN A N 1
ATOM 702 C CA . GLN A 1 94 ? 1.296 1.784 18.060 1.00 90.56 94 GLN A CA 1
ATOM 703 C C . GLN A 1 94 ? -0.204 2.111 18.076 1.00 90.56 94 GLN A C 1
ATOM 705 O O . GLN A 1 94 ? -1.017 1.228 18.360 1.00 90.56 94 GLN A O 1
ATOM 710 N N . GLY A 1 95 ? -0.579 3.359 17.779 1.00 90.06 95 GLY A N 1
ATOM 711 C CA . GLY A 1 95 ? -1.971 3.797 17.692 1.00 90.06 95 GLY A CA 1
ATOM 712 C C . GLY A 1 95 ? -2.744 3.059 16.602 1.00 90.06 95 GLY A C 1
ATOM 713 O O . GLY A 1 95 ? -3.814 2.520 16.877 1.00 90.06 95 GLY A O 1
ATOM 714 N N . VAL A 1 96 ? -2.170 2.961 15.399 1.00 91.19 96 VAL A N 1
ATOM 715 C CA . VAL A 1 96 ? -2.761 2.213 14.280 1.00 91.19 96 VAL A CA 1
ATOM 716 C C . VAL A 1 96 ? -2.946 0.745 14.660 1.00 91.19 96 VAL A C 1
ATOM 718 O O . VAL A 1 96 ? -4.060 0.231 14.579 1.00 91.19 96 VAL A O 1
ATOM 721 N N . LEU A 1 97 ? -1.894 0.073 15.141 1.00 89.56 97 LEU A N 1
ATOM 722 C CA . LEU A 1 97 ? -1.941 -1.351 15.486 1.00 89.56 97 LEU A CA 1
ATOM 723 C C . LEU A 1 97 ? -2.966 -1.670 16.584 1.00 89.56 97 LEU A C 1
ATOM 725 O O . LEU A 1 97 ? -3.646 -2.688 16.485 1.00 89.56 97 LEU A O 1
ATOM 729 N N . LYS A 1 98 ? -3.125 -0.809 17.599 1.00 87.12 98 LYS A N 1
ATOM 730 C CA . LYS A 1 98 ? -4.133 -0.996 18.662 1.00 87.12 98 LYS A CA 1
ATOM 731 C C . LYS A 1 98 ? -5.568 -1.034 18.134 1.00 87.12 98 LYS A C 1
ATOM 733 O O . LYS A 1 98 ? -6.413 -1.673 18.750 1.00 87.12 98 LYS A O 1
ATOM 738 N N . GLU A 1 99 ? -5.844 -0.344 17.033 1.00 83.88 99 GLU A N 1
ATOM 739 C CA . GLU A 1 99 ? -7.196 -0.226 16.482 1.00 83.88 99 GLU A CA 1
ATOM 740 C C . GLU A 1 99 ? -7.513 -1.260 15.407 1.00 83.88 99 GLU A C 1
ATOM 742 O O . GLU A 1 99 ? -8.676 -1.620 15.231 1.00 83.88 99 GLU A O 1
ATOM 747 N N . VAL A 1 100 ? -6.498 -1.711 14.665 1.00 83.44 100 VAL A N 1
ATOM 748 C CA . VAL A 1 100 ? -6.688 -2.594 13.504 1.00 83.44 100 VAL A CA 1
ATOM 749 C C . VAL A 1 100 ? -6.354 -4.047 13.797 1.00 83.44 100 VAL A C 1
ATOM 751 O O . VAL A 1 100 ? -6.853 -4.932 13.098 1.00 83.44 100 VAL A O 1
ATOM 754 N N . LEU A 1 101 ? -5.510 -4.319 14.800 1.00 81.38 101 LEU A N 1
ATOM 755 C CA . LEU A 1 101 ? -5.208 -5.693 15.163 1.00 81.38 101 LEU A CA 1
ATOM 756 C C . LEU A 1 101 ? -6.431 -6.311 15.847 1.00 81.38 101 LEU A C 1
ATOM 758 O O . LEU A 1 101 ? -6.991 -5.716 16.769 1.00 81.38 101 LEU A O 1
ATOM 762 N N . PRO A 1 102 ? -6.843 -7.520 15.437 1.00 68.00 102 PRO A N 1
ATOM 763 C CA . PRO A 1 102 ? -8.033 -8.182 15.955 1.00 68.00 102 PRO A CA 1
ATOM 764 C C . PRO A 1 102 ? -7.773 -8.805 17.337 1.00 68.00 102 PRO A C 1
ATOM 766 O O . PRO A 1 102 ? -8.056 -9.978 17.573 1.00 68.00 102 PRO A O 1
ATOM 769 N N . PHE A 1 103 ? -7.196 -8.044 18.267 1.00 63.78 103 PHE A N 1
ATOM 770 C CA . PHE A 1 103 ? -7.002 -8.488 19.638 1.00 63.78 103 PHE A CA 1
ATOM 771 C C . PHE A 1 103 ? -8.261 -8.194 20.444 1.00 63.78 103 PHE A C 1
ATOM 773 O O . PHE A 1 103 ? -8.437 -7.101 20.975 1.00 63.78 103 PHE A O 1
ATOM 780 N N . GLN A 1 104 ? -9.131 -9.192 20.573 1.00 56.97 104 GLN A N 1
ATOM 781 C CA . GLN A 1 104 ? -10.134 -9.194 21.628 1.00 56.97 104 GLN A CA 1
ATOM 782 C C . GLN A 1 104 ? -9.991 -10.423 22.517 1.00 56.97 104 GLN A C 1
ATOM 784 O O . GLN A 1 104 ? -9.978 -11.568 22.065 1.00 56.97 104 GLN A O 1
ATOM 789 N N . VAL A 1 105 ? -9.935 -10.161 23.820 1.00 51.62 105 VAL A N 1
ATOM 790 C CA . VAL A 1 105 ? -10.191 -11.153 24.858 1.00 51.62 105 VAL A CA 1
ATOM 791 C C . VAL A 1 105 ? -11.711 -11.309 24.937 1.00 51.62 105 VAL A C 1
ATOM 793 O O . VAL A 1 105 ? -12.366 -10.559 25.649 1.00 51.62 105 VAL A O 1
ATOM 796 N N . GLY A 1 106 ? -12.276 -12.244 24.168 1.00 51.69 106 GLY A N 1
ATOM 797 C CA . GLY A 1 106 ? -13.694 -12.607 24.286 1.00 51.69 106 GLY A CA 1
ATOM 798 C C . GLY A 1 106 ? -14.496 -12.611 22.986 1.00 51.69 106 GLY A C 1
ATOM 799 O O . GLY A 1 106 ? -15.411 -11.820 22.843 1.00 51.69 106 GLY A O 1
ATOM 800 N N . GLY A 1 107 ? -14.203 -13.550 22.082 1.00 50.22 107 GLY A N 1
ATOM 801 C CA . GLY A 1 107 ? -15.184 -14.229 21.214 1.00 50.22 107 GLY A CA 1
ATOM 802 C C . GLY A 1 107 ? -16.004 -13.446 20.173 1.00 50.22 107 GLY A C 1
ATOM 803 O O . GLY A 1 107 ? -16.612 -14.093 19.320 1.00 50.22 107 GLY A O 1
ATOM 804 N N . GLU A 1 108 ? -16.048 -12.116 20.188 1.00 52.47 108 GLU A N 1
ATOM 805 C CA . GLU A 1 108 ? -16.787 -11.339 19.190 1.00 52.47 108 GLU A CA 1
ATOM 806 C C . GLU A 1 108 ? -15.999 -11.238 17.877 1.00 52.47 108 GLU A C 1
ATOM 808 O O . GLU A 1 108 ? -14.777 -11.075 17.854 1.00 52.47 108 GLU A O 1
ATOM 813 N N . LYS A 1 109 ? -16.708 -11.381 16.747 1.00 50.91 109 LYS A N 1
ATOM 814 C CA . LYS A 1 109 ? -16.105 -11.226 15.419 1.00 50.91 109 LYS A CA 1
ATOM 815 C C . LYS A 1 109 ? -15.629 -9.778 15.276 1.00 50.91 109 LYS A C 1
ATOM 817 O O . LYS A 1 109 ? -16.453 -8.876 15.427 1.00 50.91 109 LYS A O 1
ATOM 822 N N . PRO A 1 110 ? -14.351 -9.541 14.950 1.00 53.91 110 PRO A N 1
ATOM 823 C CA . PRO A 1 110 ? -13.824 -8.192 14.898 1.00 53.91 110 PRO A CA 1
ATOM 824 C C . PRO A 1 110 ? -14.562 -7.391 13.820 1.00 53.91 110 PRO A C 1
ATOM 826 O O . PRO A 1 110 ? -14.692 -7.836 12.680 1.00 53.91 110 PRO A O 1
ATOM 829 N N . HIS A 1 111 ? -14.979 -6.169 14.151 1.00 59.50 111 HIS A N 1
ATOM 830 C CA . HIS A 1 111 ? -15.135 -5.088 13.171 1.00 59.50 111 HIS A CA 1
ATOM 831 C C . HIS A 1 111 ? -13.737 -4.597 12.754 1.00 59.50 111 HIS A C 1
ATOM 833 O O . HIS A 1 111 ? -13.383 -3.437 12.935 1.00 59.50 111 HIS A O 1
ATOM 839 N N . GLY A 1 112 ? -12.898 -5.543 12.325 1.00 66.00 112 GLY A N 1
ATOM 840 C CA . GLY A 1 112 ? -11.495 -5.326 12.009 1.00 66.00 112 GLY A CA 1
ATOM 841 C C . GLY A 1 112 ? -11.341 -4.674 10.645 1.00 66.00 112 GLY A C 1
ATOM 842 O O . GLY A 1 112 ? -12.198 -4.831 9.775 1.00 66.00 112 GLY A O 1
ATOM 843 N N . ALA A 1 113 ? -10.235 -3.957 10.475 1.00 77.88 113 ALA A N 1
ATOM 844 C CA . ALA A 1 113 ? -9.837 -3.437 9.178 1.00 77.88 113 ALA A CA 1
ATOM 845 C C . ALA A 1 113 ? -9.723 -4.567 8.142 1.00 77.88 113 ALA A C 1
ATOM 847 O O . ALA A 1 113 ? -9.423 -5.714 8.485 1.00 77.88 113 ALA A O 1
ATOM 848 N N . SER A 1 114 ? -9.907 -4.223 6.871 1.00 90.12 114 SER A N 1
ATOM 849 C CA . SER A 1 114 ? -9.673 -5.106 5.737 1.00 90.12 114 SER A CA 1
ATOM 850 C C . SER A 1 114 ? -8.343 -5.843 5.886 1.00 90.12 114 SER A C 1
ATOM 852 O O . SER A 1 114 ? -7.285 -5.238 6.085 1.00 90.12 114 SER A O 1
ATOM 854 N N . GLU A 1 115 ? -8.389 -7.165 5.712 1.00 91.69 115 GLU A N 1
ATOM 855 C CA . GLU A 1 115 ? -7.196 -8.012 5.703 1.00 91.69 115 GLU A CA 1
ATOM 856 C C . GLU A 1 115 ? -6.189 -7.559 4.639 1.00 91.69 115 GLU A C 1
ATOM 858 O O . GLU A 1 115 ? -4.981 -7.697 4.827 1.00 91.69 115 GLU A O 1
ATOM 863 N N . ALA A 1 116 ? -6.662 -6.991 3.522 1.00 94.75 116 ALA A N 1
ATOM 864 C CA . ALA A 1 116 ? -5.784 -6.456 2.494 1.00 94.75 116 ALA A CA 1
ATOM 865 C C . ALA A 1 116 ? -5.028 -5.219 2.992 1.00 94.75 116 ALA A C 1
ATOM 867 O O . ALA A 1 116 ? -3.813 -5.154 2.804 1.00 94.75 116 ALA A O 1
ATOM 868 N N . LEU A 1 117 ? -5.712 -4.282 3.657 1.00 95.69 117 LEU A N 1
ATOM 869 C CA . LEU A 1 117 ? -5.086 -3.084 4.222 1.00 95.69 117 LEU A CA 1
ATOM 870 C C . LEU A 1 117 ? -4.122 -3.444 5.356 1.00 95.69 117 LEU A C 1
ATOM 872 O O . LEU A 1 117 ? -2.992 -2.962 5.378 1.00 95.69 117 LEU A O 1
ATOM 876 N N . LEU A 1 118 ? -4.519 -4.348 6.257 1.00 94.44 118 LEU A N 1
ATOM 877 C CA . LEU A 1 118 ? -3.655 -4.799 7.346 1.00 94.44 118 LEU A CA 1
ATOM 878 C C . LEU A 1 118 ? -2.400 -5.502 6.812 1.00 94.44 118 LEU A C 1
ATOM 880 O O . LEU A 1 118 ? -1.285 -5.189 7.225 1.00 94.44 118 LEU A O 1
ATOM 884 N N . ALA A 1 119 ? -2.556 -6.421 5.855 1.00 95.06 119 ALA A N 1
ATOM 885 C CA . ALA A 1 119 ? -1.422 -7.114 5.251 1.00 95.06 119 ALA A CA 1
ATOM 886 C C . ALA A 1 119 ? -0.498 -6.155 4.481 1.00 95.06 119 ALA A C 1
ATOM 888 O O . ALA A 1 119 ? 0.721 -6.319 4.527 1.00 95.06 119 ALA A O 1
ATOM 889 N N . ALA A 1 120 ? -1.065 -5.158 3.790 1.00 96.56 120 ALA A N 1
ATOM 890 C CA . ALA A 1 120 ? -0.315 -4.091 3.130 1.00 96.56 120 ALA A CA 1
ATOM 891 C C . ALA A 1 120 ? 0.498 -3.265 4.135 1.00 96.56 120 ALA A C 1
ATOM 893 O O . ALA A 1 120 ? 1.668 -2.982 3.895 1.00 96.56 120 ALA A O 1
ATOM 894 N N . PHE A 1 121 ? -0.098 -2.936 5.280 1.00 95.06 121 PHE A N 1
ATOM 895 C CA . PHE A 1 121 ? 0.549 -2.142 6.316 1.00 95.06 121 PHE A CA 1
ATOM 896 C C . PHE A 1 121 ? 1.726 -2.887 6.944 1.00 95.06 121 PHE A C 1
ATOM 898 O O . PHE A 1 121 ? 2.831 -2.359 6.989 1.00 95.06 121 PHE A O 1
ATOM 905 N N . LEU A 1 122 ? 1.521 -4.145 7.349 1.00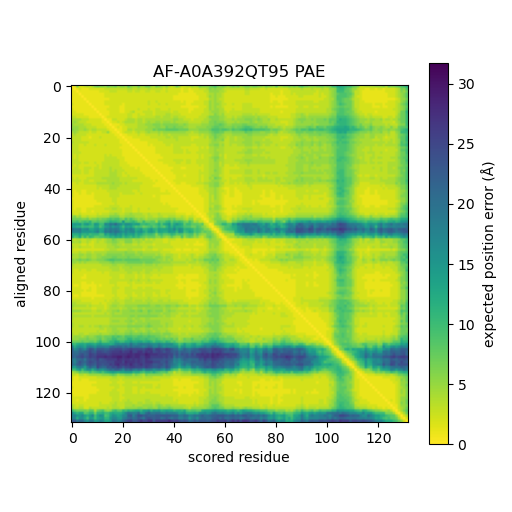 93.50 122 LEU A N 1
ATOM 906 C CA . LEU A 1 122 ? 2.567 -4.955 7.980 1.00 93.50 122 LEU A CA 1
ATOM 907 C C . LEU A 1 122 ? 3.770 -5.182 7.058 1.00 93.50 122 LEU A C 1
ATOM 909 O O . LEU A 1 122 ? 4.915 -5.070 7.497 1.00 93.50 122 LEU A O 1
ATOM 913 N N . ILE A 1 123 ? 3.534 -5.496 5.777 1.00 94.25 123 ILE A N 1
ATOM 914 C CA . ILE A 1 123 ? 4.647 -5.661 4.837 1.00 94.25 123 ILE A CA 1
ATOM 915 C C . ILE A 1 123 ? 5.297 -4.318 4.503 1.00 94.25 123 ILE A C 1
ATOM 917 O O . ILE A 1 123 ? 6.512 -4.270 4.342 1.00 94.25 123 ILE A O 1
ATOM 921 N N . GLY A 1 124 ? 4.506 -3.245 4.421 1.00 93.19 124 GLY A N 1
ATOM 922 C CA . GLY A 1 124 ? 4.995 -1.914 4.105 1.00 93.19 124 GLY A CA 1
ATOM 923 C C . GLY A 1 124 ? 5.942 -1.387 5.174 1.00 93.19 124 GLY A C 1
ATOM 924 O O . GLY A 1 124 ? 7.042 -0.976 4.832 1.00 93.19 124 GLY A O 1
ATOM 925 N N . GLN A 1 125 ? 5.580 -1.526 6.454 1.00 90.19 125 GLN A N 1
ATOM 926 C CA . GLN A 1 125 ? 6.463 -1.203 7.584 1.00 90.19 125 GLN A CA 1
ATOM 927 C C . GLN A 1 125 ? 7.775 -1.992 7.517 1.00 90.19 125 GLN A C 1
ATOM 929 O O . GLN A 1 125 ? 8.855 -1.415 7.528 1.00 90.19 125 GLN A O 1
ATOM 934 N N . ARG A 1 126 ? 7.699 -3.316 7.317 1.00 89.25 126 ARG A N 1
ATOM 935 C CA . ARG A 1 126 ? 8.898 -4.160 7.183 1.00 89.25 126 ARG A CA 1
ATOM 936 C C . ARG A 1 126 ? 9.796 -3.733 6.013 1.00 89.25 126 ARG A C 1
ATOM 938 O O . ARG A 1 126 ? 11.015 -3.879 6.084 1.00 89.25 126 ARG A O 1
ATOM 945 N N . MET A 1 127 ? 9.199 -3.333 4.891 1.00 86.88 127 MET A N 1
ATOM 946 C CA . MET A 1 127 ? 9.925 -2.995 3.664 1.00 86.88 127 MET A CA 1
ATOM 947 C C . MET A 1 127 ? 10.480 -1.570 3.674 1.00 86.88 127 MET A C 1
ATOM 949 O O . MET A 1 127 ? 11.563 -1.352 3.125 1.00 86.88 127 MET A O 1
ATOM 953 N N . ASN A 1 128 ? 9.794 -0.631 4.325 1.00 74.88 128 ASN A N 1
ATOM 954 C CA . ASN A 1 128 ? 10.294 0.710 4.598 1.00 74.88 128 ASN A CA 1
ATOM 955 C C . ASN A 1 128 ? 11.258 0.644 5.771 1.00 74.88 128 ASN A C 1
ATOM 957 O O . ASN A 1 128 ? 10.878 0.963 6.889 1.00 74.88 128 ASN A O 1
ATOM 961 N N . ARG A 1 129 ? 12.491 0.198 5.481 1.00 64.25 129 ARG A N 1
ATOM 962 C CA . ARG A 1 129 ? 13.679 0.216 6.354 1.00 64.25 129 ARG A CA 1
ATOM 963 C C . ARG A 1 129 ? 13.461 1.071 7.604 1.00 64.25 129 ARG A C 1
ATOM 965 O O . ARG A 1 129 ? 13.684 2.273 7.534 1.00 64.25 129 ARG A O 1
ATOM 972 N N . GLU A 1 130 ? 13.004 0.461 8.696 1.00 53.81 130 GLU A N 1
ATOM 973 C CA . GLU A 1 130 ? 12.826 1.147 9.976 1.00 53.81 130 GLU A CA 1
ATOM 974 C C . GLU A 1 130 ? 14.181 1.774 10.337 1.00 53.81 130 GLU A C 1
ATOM 976 O O . GLU A 1 130 ? 15.147 1.065 10.615 1.00 53.81 130 GLU A O 1
ATOM 981 N N . THR A 1 131 ? 14.309 3.090 10.177 1.00 51.88 131 THR A N 1
ATOM 982 C CA . THR A 1 131 ? 15.457 3.828 10.696 1.00 51.88 131 THR A CA 1
ATOM 983 C C . THR A 1 131 ? 15.129 4.154 12.140 1.00 51.88 131 THR A C 1
ATOM 985 O O . THR A 1 131 ? 14.132 4.837 12.369 1.00 51.88 131 THR A O 1
ATOM 988 N N . ASP A 1 132 ? 15.940 3.595 13.041 1.00 47.69 132 ASP A N 1
ATOM 989 C CA . ASP A 1 132 ? 15.866 3.682 14.508 1.00 47.69 132 ASP A CA 1
ATOM 990 C C . ASP A 1 132 ? 15.318 5.007 15.073 1.00 47.69 132 ASP A C 1
ATOM 992 O O . ASP A 1 132 ? 15.780 6.091 14.637 1.00 47.69 132 ASP A O 1
#

Mean predicted aligned error: 5.66 Å